Protein AF-A0A1D3JP72-F1 (afdb_monomer_lite)

Organism: Plasmodium berghei (NCBI:txid5821)

Sequence (182 aa):
MDAEICKNFLLVRTNFPDQLDNNGNYKIEDDTHFKEYCSNQNCVNELEKISAGCLYLFNEFFKDFSVFNSVAKSNINIVDYIIIWLSYMLNLKENDYNNSLNHFYTTYINNEKYKNPIDGVEAYSNYKNIIEKKHDLTKMNIKDISKFYDSFILLCEMYTAFNDDNKNCTNCSEKANKFVEK

Secondary structure (DSSP, 8-state):
--HHHHHHHHHHHHHS-SS--TTS----S--TTTGGGSGGGT--SHHHHHHHHHHHHHHHHHSBHHHIIIIITT-TTHHHHHHHHHHHHHHSS--S-TTHHHHHIIIIITSHHHHSPPBT-TT-SSHHHHHHHH--TTT--HHHHHTTHHHHHHHHHHHHHS-TT-SS-TTHHHHHHHHHT-

Foldseek 3Di:
DALVLLVLVVVCCVQFNLAADPVRATDGNHCPQQQVQADVSPQPDRLSSLLSSLLSLCCCQQQAPVSVVVHVVVPPCSLLLSLLSSLSSQVNDDDPDPQSQVVSCVPRCPDPSQQCAHYPDPVAGGNSRVNVVVDDSNPDDSVVSNVCNLLVNLVNVLNNCCDPVCVDSVCNVVSVVVNVVD

Structure (mmCIF, N/CA/C/O backbone):
data_AF-A0A1D3JP72-F1
#
_entry.id   AF-A0A1D3JP72-F1
#
loop_
_atom_site.group_PDB
_atom_site.id
_atom_site.type_symbol
_atom_site.label_atom_id
_atom_site.label_alt_id
_atom_site.label_comp_id
_atom_site.label_asym_id
_atom_site.label_entity_id
_atom_site.label_seq_id
_atom_site.pdbx_PDB_ins_code
_atom_site.Cartn_x
_atom_site.Cartn_y
_atom_site.Cartn_z
_atom_site.occupancy
_atom_site.B_iso_or_equiv
_atom_site.auth_seq_id
_atom_site.auth_comp_id
_atom_site.auth_asym_id
_atom_site.auth_atom_id
_atom_site.pdbx_PDB_model_num
ATOM 1 N N . MET A 1 1 ? -15.894 -0.971 -8.110 1.00 78.31 1 MET A N 1
ATOM 2 C CA . MET A 1 1 ? -14.773 -1.508 -7.312 1.00 78.31 1 MET A CA 1
ATOM 3 C C . MET A 1 1 ? -14.776 -3.015 -7.499 1.00 78.31 1 MET A C 1
ATOM 5 O O . MET A 1 1 ? -15.848 -3.554 -7.730 1.00 78.31 1 MET A O 1
ATOM 9 N N . ASP A 1 2 ? -13.626 -3.675 -7.470 1.00 85.31 2 ASP A N 1
ATOM 10 C CA . ASP A 1 2 ? -13.542 -5.130 -7.637 1.00 85.31 2 ASP A CA 1
ATOM 11 C C . ASP A 1 2 ? -13.316 -5.807 -6.274 1.00 85.31 2 ASP A C 1
ATOM 13 O O . ASP A 1 2 ? -12.532 -5.315 -5.455 1.00 85.31 2 ASP A O 1
ATOM 17 N N . ALA A 1 3 ? -14.017 -6.912 -6.008 1.00 88.00 3 ALA A N 1
ATOM 18 C CA . ALA A 1 3 ? -13.900 -7.634 -4.743 1.00 88.00 3 ALA A CA 1
ATOM 19 C C . ALA A 1 3 ? -12.507 -8.261 -4.556 1.00 88.00 3 ALA A C 1
ATOM 21 O O . ALA A 1 3 ? -12.014 -8.312 -3.431 1.00 88.00 3 ALA A O 1
ATOM 22 N N . GLU A 1 4 ? -11.853 -8.709 -5.629 1.00 88.56 4 GLU A N 1
ATOM 23 C CA . GLU A 1 4 ? -10.499 -9.269 -5.601 1.00 88.56 4 GLU A CA 1
ATOM 24 C C . GLU A 1 4 ? -9.455 -8.204 -5.255 1.00 88.56 4 GLU A C 1
ATOM 26 O O . GLU A 1 4 ? -8.599 -8.426 -4.395 1.00 88.56 4 GLU A O 1
ATOM 31 N N . ILE A 1 5 ? -9.586 -7.001 -5.823 1.00 92.19 5 ILE A N 1
ATOM 32 C CA . ILE A 1 5 ? -8.750 -5.852 -5.444 1.00 92.19 5 ILE A CA 1
ATOM 33 C C . ILE A 1 5 ? -8.904 -5.580 -3.949 1.00 92.19 5 ILE A C 1
ATOM 35 O O . ILE A 1 5 ? -7.920 -5.485 -3.216 1.00 92.19 5 ILE A O 1
ATOM 39 N N . CYS A 1 6 ? -10.143 -5.507 -3.471 1.00 94.12 6 CYS A N 1
ATOM 40 C CA . CYS A 1 6 ? -10.412 -5.180 -2.082 1.00 94.12 6 CYS A CA 1
ATOM 41 C C . CYS A 1 6 ? -9.962 -6.246 -1.084 1.00 94.12 6 CYS A C 1
ATOM 43 O O . CYS A 1 6 ? -9.527 -5.890 0.010 1.00 94.12 6 CYS A O 1
ATOM 45 N N . LYS A 1 7 ? -9.988 -7.533 -1.449 1.00 94.06 7 LYS A N 1
ATOM 46 C CA . LYS A 1 7 ? -9.423 -8.604 -0.614 1.00 94.06 7 LYS A CA 1
ATOM 47 C C . LYS A 1 7 ? -7.942 -8.369 -0.320 1.00 94.06 7 LYS A C 1
ATOM 49 O O . LYS A 1 7 ? -7.542 -8.509 0.829 1.00 94.06 7 LYS A O 1
ATOM 54 N N . ASN A 1 8 ? -7.160 -7.947 -1.312 1.00 95.62 8 ASN A N 1
ATOM 55 C CA . ASN A 1 8 ? -5.734 -7.671 -1.130 1.00 95.62 8 ASN A CA 1
ATOM 56 C C . ASN A 1 8 ? -5.489 -6.489 -0.180 1.00 95.62 8 ASN A C 1
ATOM 58 O O . ASN A 1 8 ? -4.678 -6.594 0.735 1.00 95.62 8 ASN A O 1
ATOM 62 N N . PHE A 1 9 ? -6.237 -5.390 -0.314 1.00 97.31 9 PHE A N 1
ATOM 63 C CA . PHE A 1 9 ? -6.113 -4.260 0.618 1.00 97.31 9 PHE A CA 1
ATOM 64 C C . PHE A 1 9 ? -6.551 -4.609 2.046 1.00 97.31 9 PHE A C 1
ATOM 66 O O . PHE A 1 9 ? -5.914 -4.170 3.002 1.00 97.31 9 PHE A O 1
ATOM 73 N N . LEU A 1 10 ? -7.605 -5.414 2.214 1.00 96.50 10 LEU A N 1
ATOM 74 C CA . LEU A 1 10 ? -8.040 -5.884 3.535 1.00 96.50 10 LEU A CA 1
ATOM 75 C C . LEU A 1 10 ? -7.058 -6.892 4.151 1.00 96.50 10 LEU A C 1
ATOM 77 O O . LEU A 1 10 ? -6.858 -6.875 5.365 1.00 96.50 10 LEU A O 1
ATOM 81 N N . LEU A 1 11 ? -6.413 -7.727 3.331 1.00 96.69 11 LEU A N 1
ATOM 82 C CA . LEU A 1 11 ? -5.317 -8.600 3.756 1.00 96.69 11 LEU A CA 1
ATOM 83 C C . LEU A 1 11 ? -4.135 -7.765 4.245 1.00 96.69 11 LEU A C 1
ATOM 85 O O . LEU A 1 11 ? -3.658 -7.991 5.356 1.00 96.69 11 LEU A O 1
ATOM 89 N N . VAL A 1 12 ? -3.720 -6.750 3.477 1.00 97.62 12 VAL A N 1
ATOM 90 C CA . VAL A 1 12 ? -2.674 -5.819 3.920 1.00 97.62 12 VAL A CA 1
ATOM 91 C C . VAL A 1 12 ? -3.074 -5.147 5.223 1.00 97.62 12 VAL A C 1
ATOM 93 O O . VAL A 1 12 ? -2.276 -5.147 6.145 1.00 97.62 12 VAL A O 1
ATOM 96 N N . ARG A 1 13 ? -4.310 -4.653 5.351 1.00 97.56 13 ARG A N 1
ATOM 97 C CA . ARG A 1 13 ? -4.801 -4.034 6.591 1.00 97.56 13 ARG A CA 1
ATOM 98 C C . ARG A 1 13 ? -4.823 -5.003 7.781 1.00 97.56 13 ARG A C 1
ATOM 100 O O . ARG A 1 13 ? -4.655 -4.575 8.913 1.00 97.56 13 ARG A O 1
ATOM 107 N N . THR A 1 14 ? -5.039 -6.294 7.556 1.00 96.94 14 THR A N 1
ATOM 108 C CA . THR A 1 14 ? -5.041 -7.299 8.631 1.00 96.94 14 THR A CA 1
ATOM 109 C C . THR A 1 14 ? -3.619 -7.630 9.082 1.00 96.94 14 THR A C 1
ATOM 111 O O . THR A 1 14 ? -3.344 -7.683 10.277 1.00 96.94 14 THR A O 1
ATOM 114 N N . ASN A 1 15 ? -2.707 -7.812 8.128 1.00 96.44 15 ASN A N 1
ATOM 115 C CA . ASN A 1 15 ? -1.344 -8.270 8.394 1.00 96.44 15 ASN A CA 1
ATOM 116 C C . ASN A 1 15 ? -0.384 -7.115 8.715 1.00 96.44 15 ASN A C 1
ATOM 118 O O . ASN A 1 15 ? 0.591 -7.289 9.441 1.00 96.44 15 ASN A O 1
ATOM 122 N N . PHE A 1 16 ? -0.671 -5.925 8.198 1.00 96.56 16 PHE A N 1
ATOM 123 C CA . PHE A 1 16 ? -0.000 -4.669 8.495 1.00 96.56 16 PHE A CA 1
ATOM 124 C C . PHE A 1 16 ? -1.055 -3.582 8.793 1.00 96.56 16 PHE A C 1
ATOM 126 O O . PHE A 1 16 ? -1.450 -2.828 7.897 1.00 96.56 16 PHE A O 1
ATOM 133 N N . PRO A 1 17 ? -1.538 -3.526 10.050 1.00 96.81 17 PRO A N 1
ATOM 134 C CA . PRO A 1 17 ? -2.605 -2.627 10.463 1.00 96.81 17 PRO A CA 1
ATOM 135 C C . PRO A 1 17 ? -2.364 -1.159 10.151 1.00 96.81 17 PRO A C 1
ATOM 137 O O . PRO A 1 17 ? -1.266 -0.621 10.281 1.00 96.81 17 PRO A O 1
ATOM 140 N N . ASP A 1 18 ? -3.461 -0.498 9.811 1.00 96.12 18 ASP A N 1
ATOM 141 C CA . ASP A 1 18 ? -3.563 0.917 9.479 1.00 96.12 18 ASP A CA 1
ATOM 142 C C . ASP A 1 18 ? -3.610 1.812 10.732 1.00 96.12 18 ASP A C 1
ATOM 144 O O . ASP A 1 18 ? -4.300 2.825 10.786 1.00 96.12 18 ASP A O 1
ATOM 148 N N . GLN A 1 19 ? -2.885 1.409 11.772 1.00 95.94 19 GLN A N 1
ATOM 149 C CA . GLN A 1 19 ? -2.849 2.043 13.083 1.00 95.94 19 GLN A CA 1
ATOM 150 C C . GLN A 1 19 ? -1.508 1.750 13.761 1.00 95.94 19 GLN A C 1
ATOM 152 O O . GLN A 1 19 ? -0.907 0.693 13.565 1.00 95.94 19 GLN A O 1
ATOM 157 N N . LEU A 1 20 ? -1.027 2.715 14.545 1.00 95.75 20 LEU A N 1
ATOM 158 C CA . LEU A 1 20 ? 0.224 2.595 15.290 1.00 95.75 20 LEU A CA 1
ATOM 159 C C . LEU A 1 20 ? 0.004 1.830 16.600 1.00 95.75 20 LEU A C 1
ATOM 161 O O . LEU A 1 20 ? -1.076 1.882 17.188 1.00 95.75 20 LEU A O 1
ATOM 165 N N . ASP A 1 21 ? 1.047 1.154 17.081 1.00 94.19 21 ASP A N 1
ATOM 166 C CA . ASP A 1 21 ? 1.045 0.541 18.407 1.00 94.19 21 ASP A CA 1
ATOM 167 C C . ASP A 1 21 ? 1.044 1.596 19.534 1.00 94.19 21 ASP A C 1
ATOM 169 O O . ASP A 1 21 ? 1.161 2.803 19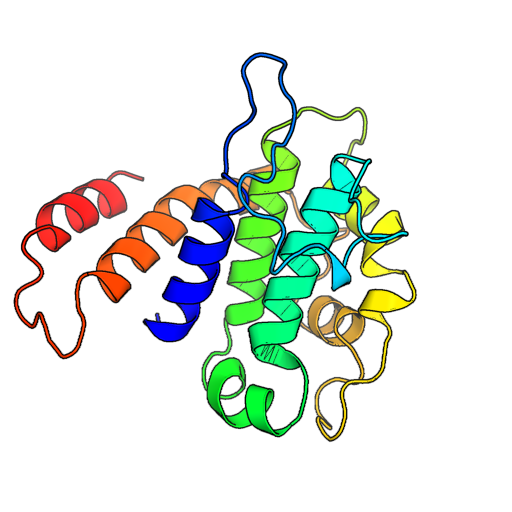.307 1.00 94.19 21 ASP A O 1
ATOM 173 N N . ASN A 1 22 ? 0.961 1.141 20.788 1.00 94.38 22 ASN A N 1
ATOM 174 C CA . ASN A 1 22 ? 0.960 2.025 21.963 1.00 94.38 22 ASN A CA 1
ATOM 175 C C . ASN A 1 22 ? 2.231 2.886 22.099 1.00 94.38 22 ASN A C 1
ATOM 177 O O . ASN A 1 22 ? 2.229 3.862 22.846 1.00 94.38 22 ASN A O 1
ATOM 181 N N . ASN A 1 23 ? 3.312 2.525 21.405 1.00 93.12 23 ASN A N 1
ATOM 182 C CA . ASN A 1 23 ? 4.571 3.263 21.377 1.00 93.12 23 ASN A CA 1
ATOM 183 C C . ASN A 1 23 ? 4.678 4.176 20.139 1.00 93.12 23 ASN A C 1
ATOM 185 O O . ASN A 1 23 ? 5.726 4.784 19.917 1.00 93.12 23 ASN A O 1
ATOM 189 N N . GLY A 1 24 ? 3.624 4.266 19.324 1.00 92.75 24 GLY A N 1
ATOM 190 C CA . GLY A 1 24 ? 3.589 5.065 18.105 1.00 92.75 24 GLY A CA 1
ATOM 191 C C . GLY A 1 24 ? 4.371 4.455 16.939 1.00 92.75 24 GLY A C 1
ATOM 192 O O . GLY A 1 24 ? 4.865 5.207 16.097 1.00 92.75 24 GLY A O 1
ATOM 193 N N . ASN A 1 25 ? 4.536 3.130 16.883 1.00 93.62 25 ASN A N 1
ATOM 194 C CA . ASN A 1 25 ? 5.273 2.434 15.822 1.00 93.62 25 ASN A CA 1
ATOM 195 C C . ASN A 1 25 ? 4.369 1.553 14.955 1.00 93.62 25 ASN A C 1
ATOM 197 O O . ASN A 1 25 ? 3.362 1.012 15.409 1.00 93.62 25 ASN A O 1
ATOM 201 N N . TYR A 1 26 ? 4.772 1.369 13.702 1.00 94.81 26 TYR A N 1
ATOM 202 C CA . TYR A 1 26 ? 4.195 0.400 12.785 1.00 94.81 26 TYR A CA 1
ATOM 203 C C . TYR A 1 26 ? 4.530 -1.016 13.237 1.00 94.81 26 TYR A C 1
ATOM 205 O O . TYR A 1 26 ? 5.700 -1.375 13.424 1.00 94.81 26 TYR A O 1
ATOM 213 N N . LYS A 1 27 ? 3.506 -1.859 13.322 1.00 93.44 27 LYS A N 1
ATOM 214 C CA . LYS A 1 27 ? 3.651 -3.274 13.641 1.00 93.44 27 LYS A CA 1
ATOM 215 C C . LYS A 1 27 ? 3.101 -4.112 12.496 1.00 93.44 27 LYS A C 1
ATOM 217 O O . LYS A 1 27 ? 1.969 -3.918 12.077 1.00 93.44 27 LYS A O 1
ATOM 222 N N . ILE A 1 28 ? 3.921 -5.025 11.986 1.00 93.38 28 ILE A N 1
ATOM 223 C CA . ILE A 1 28 ? 3.461 -6.085 11.091 1.00 93.38 28 ILE A CA 1
ATOM 224 C C . ILE A 1 28 ? 3.043 -7.246 11.997 1.00 93.38 28 ILE A C 1
ATOM 226 O O . ILE A 1 28 ? 3.858 -7.733 12.780 1.00 93.38 28 ILE A O 1
ATOM 230 N N . GLU A 1 29 ? 1.772 -7.629 11.939 1.00 94.25 29 GLU A N 1
ATOM 231 C CA . GLU A 1 29 ? 1.206 -8.743 12.709 1.00 94.25 29 GLU A CA 1
ATOM 232 C C . GLU A 1 29 ? 1.543 -10.093 12.065 1.00 94.25 29 GLU A C 1
ATOM 234 O O . GLU A 1 29 ? 1.857 -11.050 12.769 1.00 94.25 29 GLU A O 1
ATOM 239 N N . ASP A 1 30 ? 1.540 -10.144 10.730 1.00 93.44 30 ASP A N 1
ATOM 240 C CA . ASP A 1 30 ? 1.990 -11.292 9.941 1.00 93.44 30 ASP A CA 1
ATOM 241 C C . ASP A 1 30 ? 2.838 -10.804 8.765 1.00 93.44 30 ASP A C 1
ATOM 243 O O . ASP A 1 30 ? 2.397 -10.036 7.911 1.00 93.44 30 ASP A O 1
ATOM 247 N N . ASP A 1 31 ? 4.091 -11.237 8.732 1.00 90.25 31 ASP A N 1
ATOM 248 C CA . ASP A 1 31 ? 5.080 -10.819 7.749 1.00 90.25 31 ASP A CA 1
ATOM 249 C C . ASP A 1 31 ? 5.263 -11.832 6.608 1.00 90.25 31 ASP A C 1
ATOM 251 O O . ASP A 1 31 ? 6.085 -11.596 5.722 1.00 90.25 31 ASP A O 1
ATOM 255 N N . THR A 1 32 ? 4.486 -12.921 6.577 1.00 90.88 32 THR A N 1
ATOM 256 C CA . THR A 1 32 ? 4.592 -14.003 5.581 1.00 90.88 32 THR A CA 1
ATOM 257 C C . THR A 1 32 ? 4.602 -13.472 4.147 1.00 90.88 32 THR A C 1
ATOM 259 O O . THR A 1 32 ? 5.421 -13.898 3.336 1.00 90.88 32 THR A O 1
ATOM 262 N N . HIS A 1 33 ? 3.748 -12.488 3.854 1.00 89.50 33 HIS A N 1
ATOM 263 C CA . HIS A 1 33 ? 3.642 -11.855 2.536 1.00 89.50 33 HIS A CA 1
ATOM 264 C C . HIS A 1 33 ? 4.554 -10.634 2.345 1.00 89.50 33 HIS A C 1
ATOM 266 O O . HIS A 1 33 ? 4.680 -10.137 1.232 1.00 89.50 33 HIS A O 1
ATOM 272 N N . PHE A 1 34 ? 5.190 -10.125 3.403 1.00 91.62 34 PHE A N 1
ATOM 273 C CA . PHE A 1 34 ? 5.973 -8.885 3.347 1.00 91.62 34 PHE A CA 1
ATOM 274 C C . PHE A 1 34 ? 7.483 -9.111 3.415 1.00 91.62 34 PHE A C 1
ATOM 276 O O . PHE A 1 34 ? 8.240 -8.307 2.869 1.00 91.62 34 PHE A O 1
ATOM 283 N N . LYS A 1 35 ? 7.93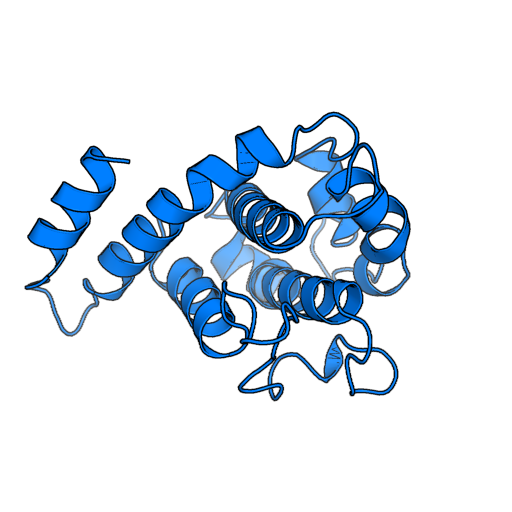0 -10.207 4.044 1.00 89.69 35 LYS A N 1
ATOM 284 C CA . LYS A 1 35 ? 9.347 -10.536 4.273 1.00 89.69 35 LYS A CA 1
ATOM 285 C C . LYS A 1 35 ? 10.201 -10.446 3.010 1.00 89.69 35 LYS A C 1
ATOM 287 O O . LYS A 1 35 ? 11.310 -9.922 3.067 1.00 89.69 35 LYS A O 1
ATOM 292 N N . GLU A 1 36 ? 9.701 -10.910 1.866 1.00 90.00 36 GLU A N 1
ATOM 293 C CA . GLU A 1 36 ? 10.447 -10.875 0.597 1.00 90.00 36 GLU A CA 1
ATOM 294 C C . GLU A 1 36 ? 10.720 -9.443 0.092 1.00 90.00 36 GLU A C 1
ATOM 296 O O . GLU A 1 36 ? 11.740 -9.165 -0.547 1.00 90.00 36 GLU A O 1
ATOM 301 N N . TYR A 1 37 ? 9.857 -8.492 0.451 1.00 91.00 37 TYR A N 1
ATOM 302 C CA . TYR A 1 37 ? 9.986 -7.089 0.068 1.00 91.00 37 TYR A CA 1
ATOM 303 C C . TYR A 1 37 ? 10.835 -6.274 1.047 1.00 91.00 37 TYR A C 1
ATOM 305 O O . TYR A 1 37 ? 11.255 -5.163 0.713 1.00 91.00 37 TYR A O 1
ATOM 313 N N . CYS A 1 38 ? 11.211 -6.844 2.189 1.00 87.88 38 CYS A N 1
ATOM 314 C CA . CYS A 1 38 ? 12.135 -6.247 3.147 1.00 87.88 38 CYS A CA 1
ATOM 315 C C . CYS A 1 38 ? 13.606 -6.426 2.738 1.00 87.88 38 CYS A C 1
ATOM 317 O O . CYS A 1 38 ? 13.968 -7.378 2.041 1.00 87.88 38 CYS A O 1
ATOM 319 N N . SER A 1 39 ? 14.500 -5.543 3.179 1.00 81.00 39 SER A N 1
ATOM 320 C CA . SER A 1 39 ? 15.941 -5.828 3.187 1.00 81.00 39 SER A CA 1
ATOM 321 C C . SER A 1 39 ? 16.230 -6.862 4.270 1.00 81.00 39 SER A C 1
ATOM 323 O O . SER A 1 39 ? 15.612 -6.827 5.332 1.00 81.00 39 SER A O 1
ATOM 325 N N . ASN A 1 40 ? 17.131 -7.812 4.000 1.00 77.56 40 ASN A N 1
ATOM 326 C CA . ASN A 1 40 ? 17.494 -8.893 4.931 1.00 77.56 40 ASN A CA 1
ATOM 327 C C . ASN A 1 40 ? 16.294 -9.661 5.535 1.00 77.56 40 ASN A C 1
ATOM 329 O O . ASN A 1 40 ? 16.433 -10.292 6.579 1.00 77.56 40 ASN A O 1
ATOM 333 N N . GLN A 1 41 ? 15.128 -9.611 4.879 1.00 76.50 41 GLN A N 1
ATOM 334 C CA . GLN A 1 41 ? 13.886 -10.282 5.272 1.00 76.50 41 GLN A CA 1
ATOM 335 C C . GLN A 1 41 ? 13.314 -9.899 6.653 1.00 76.50 41 GLN A C 1
ATOM 337 O O . GLN A 1 41 ? 12.588 -10.697 7.240 1.00 76.50 41 GLN A O 1
ATOM 342 N N . ASN A 1 42 ? 13.617 -8.710 7.196 1.00 75.19 42 ASN A N 1
ATOM 343 C CA . ASN A 1 42 ? 13.190 -8.355 8.562 1.00 75.19 42 ASN A CA 1
ATOM 344 C C . ASN A 1 42 ? 12.615 -6.937 8.778 1.00 75.19 42 ASN A C 1
ATOM 346 O O . ASN A 1 42 ? 12.336 -6.600 9.924 1.00 75.19 42 ASN A O 1
ATOM 350 N N . CYS A 1 43 ? 12.413 -6.135 7.721 1.00 82.31 43 CYS A N 1
ATOM 351 C CA . CYS A 1 43 ? 11.735 -4.818 7.717 1.00 82.31 43 CYS A CA 1
ATOM 352 C C . CYS A 1 43 ? 11.927 -4.009 9.013 1.00 82.31 43 CYS A C 1
ATOM 354 O O . CYS A 1 43 ? 10.968 -3.693 9.724 1.00 82.31 43 CYS A O 1
ATOM 356 N N . VAL A 1 44 ? 13.179 -3.707 9.357 1.00 82.50 44 VAL A N 1
ATOM 357 C CA . VAL A 1 44 ? 13.497 -3.104 10.662 1.00 82.50 44 VAL A CA 1
ATOM 358 C C . VAL A 1 44 ? 13.014 -1.656 10.723 1.00 82.50 44 VAL A C 1
ATOM 360 O O . VAL A 1 44 ? 12.537 -1.205 11.763 1.00 82.50 44 VAL A O 1
ATOM 363 N N . ASN A 1 45 ? 13.120 -0.926 9.611 1.00 87.81 45 ASN A N 1
ATOM 364 C CA . ASN A 1 45 ? 12.741 0.481 9.546 1.00 87.81 45 ASN A CA 1
ATOM 365 C C . ASN A 1 45 ? 11.235 0.659 9.273 1.00 87.81 45 ASN A C 1
ATOM 367 O O . ASN A 1 45 ? 10.647 -0.019 8.437 1.00 87.81 45 ASN A O 1
ATOM 371 N N . GLU A 1 46 ? 10.629 1.653 9.912 1.00 90.38 46 GLU A N 1
ATOM 372 C CA . GLU A 1 46 ? 9.229 2.056 9.759 1.00 90.38 46 GLU A CA 1
ATOM 373 C C . GLU A 1 46 ? 8.837 2.308 8.292 1.00 90.38 46 GLU A C 1
ATOM 375 O O . GLU A 1 46 ? 7.865 1.742 7.795 1.00 90.38 46 GLU A O 1
ATOM 380 N N . LEU A 1 47 ? 9.631 3.097 7.557 1.00 91.44 47 LEU A N 1
ATOM 381 C CA . LEU A 1 47 ? 9.365 3.364 6.135 1.00 91.44 47 LEU A CA 1
ATOM 382 C C . LEU A 1 47 ? 9.607 2.136 5.248 1.00 91.44 47 LEU A C 1
ATOM 384 O O . LEU A 1 47 ? 9.014 2.014 4.178 1.00 91.44 47 LEU A O 1
ATOM 388 N N . GLU A 1 48 ? 10.455 1.210 5.691 1.00 92.06 48 GLU A N 1
ATOM 389 C CA . GLU A 1 48 ? 10.684 -0.041 4.979 1.00 92.06 48 GLU A CA 1
ATOM 390 C C . GLU A 1 48 ? 9.478 -0.978 5.097 1.00 92.06 48 GLU A C 1
ATOM 392 O O . GLU A 1 48 ? 9.093 -1.567 4.090 1.00 92.06 48 GLU A O 1
ATOM 397 N N . LYS A 1 49 ? 8.817 -1.041 6.262 1.00 93.94 49 LYS A N 1
ATOM 398 C CA . LYS A 1 49 ? 7.537 -1.757 6.434 1.00 93.94 49 LYS A CA 1
ATOM 399 C C . LYS A 1 49 ? 6.473 -1.225 5.469 1.00 93.94 49 LYS A C 1
ATOM 401 O O . LYS A 1 49 ? 5.831 -2.001 4.763 1.00 93.94 49 LYS A O 1
ATOM 406 N N . ILE A 1 50 ? 6.352 0.102 5.363 1.00 95.62 50 ILE A N 1
ATOM 407 C CA . ILE A 1 50 ? 5.449 0.755 4.399 1.00 95.62 50 ILE A CA 1
ATOM 408 C C . ILE A 1 50 ? 5.828 0.396 2.960 1.00 95.62 50 ILE A C 1
ATOM 410 O O . ILE A 1 50 ? 4.962 0.040 2.161 1.00 95.62 50 ILE A O 1
ATOM 414 N N . SER A 1 51 ? 7.119 0.428 2.625 1.00 95.12 51 SER A N 1
ATOM 415 C CA . SER A 1 51 ? 7.582 0.018 1.300 1.00 95.12 51 SER A CA 1
ATOM 416 C C . SER A 1 51 ? 7.316 -1.451 0.998 1.00 95.12 51 SER A C 1
ATOM 418 O O . SER A 1 51 ? 7.021 -1.766 -0.151 1.00 95.12 51 SER A O 1
ATOM 420 N N . ALA A 1 52 ? 7.400 -2.342 1.983 1.00 95.19 52 ALA A N 1
ATOM 421 C CA . ALA A 1 52 ? 7.101 -3.753 1.795 1.00 95.19 52 ALA A CA 1
ATOM 422 C C . ALA A 1 52 ? 5.615 -3.984 1.497 1.00 95.19 52 ALA A C 1
ATOM 424 O O . ALA A 1 52 ? 5.296 -4.674 0.532 1.00 95.19 52 ALA A O 1
ATOM 425 N N . GLY A 1 53 ? 4.711 -3.338 2.243 1.00 96.44 53 GLY A N 1
ATOM 426 C CA . GLY A 1 53 ? 3.275 -3.380 1.945 1.00 96.44 53 GLY A CA 1
ATOM 427 C C . GLY A 1 53 ? 2.932 -2.782 0.574 1.00 96.44 53 GLY A C 1
ATOM 428 O O . GLY A 1 53 ? 2.137 -3.348 -0.173 1.00 96.44 53 GLY A O 1
ATOM 429 N N . CYS A 1 54 ? 3.590 -1.681 0.196 1.00 97.06 54 CYS A N 1
ATOM 430 C CA . CYS A 1 54 ? 3.412 -1.055 -1.116 1.00 97.06 54 CYS A CA 1
ATOM 431 C C . CYS A 1 54 ? 3.876 -1.976 -2.259 1.00 97.06 54 CYS A C 1
ATOM 433 O O . CYS A 1 54 ? 3.155 -2.166 -3.238 1.00 97.06 54 CYS A O 1
ATOM 435 N N . LEU A 1 55 ? 5.063 -2.582 -2.127 1.00 96.44 55 LEU A N 1
ATOM 436 C CA . LEU A 1 55 ? 5.603 -3.528 -3.107 1.00 96.44 55 LEU A CA 1
ATOM 437 C C . LEU A 1 55 ? 4.734 -4.776 -3.242 1.00 96.44 55 LEU A C 1
ATOM 439 O O . LEU A 1 55 ? 4.516 -5.213 -4.367 1.00 96.44 55 LEU A O 1
ATOM 443 N N . TYR A 1 56 ? 4.212 -5.302 -2.132 1.00 96.94 56 TYR A N 1
ATOM 444 C CA . TYR A 1 56 ? 3.259 -6.408 -2.155 1.00 96.94 56 TYR A CA 1
ATOM 445 C C . TYR A 1 56 ? 2.039 -6.064 -3.020 1.00 96.94 56 TYR A C 1
ATOM 447 O O . TYR A 1 56 ? 1.731 -6.798 -3.952 1.00 96.94 56 TYR A O 1
ATOM 455 N N . LEU A 1 57 ? 1.405 -4.905 -2.802 1.00 97.38 57 LEU A N 1
ATOM 456 C CA . LEU A 1 57 ? 0.259 -4.480 -3.615 1.00 97.38 57 LEU A CA 1
ATOM 457 C C . LEU A 1 57 ? 0.622 -4.344 -5.102 1.00 97.38 57 LEU A C 1
ATOM 459 O O . LEU A 1 57 ? -0.126 -4.794 -5.966 1.00 97.38 57 LEU A O 1
ATOM 463 N N . PHE A 1 58 ? 1.775 -3.750 -5.427 1.00 96.19 58 PHE A N 1
ATOM 464 C CA . PHE A 1 58 ? 2.215 -3.671 -6.822 1.00 96.19 58 PHE A CA 1
ATOM 465 C C . PHE A 1 58 ? 2.485 -5.048 -7.430 1.00 96.19 58 PHE A C 1
ATOM 467 O O . PHE A 1 58 ? 2.136 -5.269 -8.586 1.00 96.19 58 PHE A O 1
ATOM 474 N N . ASN A 1 59 ? 3.050 -5.979 -6.667 1.00 95.12 59 ASN A N 1
ATOM 475 C CA . ASN A 1 59 ? 3.257 -7.347 -7.113 1.00 95.12 59 ASN A CA 1
ATOM 476 C C . ASN A 1 59 ? 1.926 -8.052 -7.402 1.00 95.12 59 ASN A C 1
ATOM 478 O O . ASN A 1 59 ? 1.720 -8.517 -8.519 1.00 95.12 59 ASN A O 1
ATOM 482 N N . GLU A 1 60 ? 0.982 -8.040 -6.463 1.00 95.12 60 GLU A N 1
ATOM 483 C CA . GLU A 1 60 ? -0.313 -8.715 -6.637 1.00 95.12 60 GLU A CA 1
ATOM 484 C C . GLU A 1 60 ? -1.108 -8.221 -7.852 1.00 95.12 60 GLU A C 1
ATOM 486 O O . GLU A 1 60 ? -1.901 -8.970 -8.415 1.00 95.12 60 GLU A O 1
ATOM 491 N N . PHE A 1 61 ? -0.891 -6.980 -8.292 1.00 94.69 61 PHE A N 1
ATOM 492 C CA . PHE A 1 61 ? -1.641 -6.401 -9.408 1.00 94.69 61 PHE A CA 1
ATOM 493 C C . PHE A 1 61 ? -0.844 -6.251 -10.711 1.00 94.69 61 PHE A C 1
ATOM 495 O O . PHE A 1 61 ? -1.447 -6.142 -11.781 1.00 94.69 61 PHE A O 1
ATOM 502 N N . PHE A 1 62 ? 0.490 -6.232 -10.657 1.00 94.19 62 PHE A N 1
ATOM 503 C CA . PHE A 1 62 ? 1.338 -5.875 -11.803 1.00 94.19 62 PHE A CA 1
ATOM 504 C C . PHE A 1 62 ? 2.586 -6.751 -11.979 1.00 94.19 62 PHE A C 1
ATOM 506 O O . PHE A 1 62 ? 3.420 -6.405 -12.812 1.00 94.19 62 PHE A O 1
ATOM 513 N N . LYS A 1 63 ? 2.736 -7.857 -11.236 1.00 93.19 63 LYS A N 1
ATOM 514 C CA . LYS A 1 63 ? 3.937 -8.715 -11.264 1.00 93.19 63 LYS A CA 1
ATOM 515 C C . LYS A 1 63 ? 4.414 -9.104 -12.660 1.00 93.19 63 LYS A C 1
ATOM 517 O O . LYS A 1 63 ? 5.611 -9.074 -12.929 1.00 93.19 63 LYS A O 1
ATOM 522 N N . ASP A 1 64 ? 3.488 -9.496 -13.525 1.00 93.38 64 ASP A N 1
ATOM 523 C CA . ASP A 1 64 ? 3.778 -9.954 -14.880 1.00 93.38 64 ASP A CA 1
ATOM 524 C C . ASP A 1 64 ? 2.584 -9.717 -15.816 1.00 93.38 64 ASP A C 1
ATOM 526 O O . ASP A 1 64 ? 1.515 -9.249 -15.410 1.00 93.38 64 ASP A O 1
ATOM 530 N N . PHE A 1 65 ? 2.762 -10.049 -17.095 1.00 92.12 65 PHE A N 1
ATOM 531 C CA . PHE A 1 65 ? 1.721 -9.943 -18.117 1.00 92.12 65 PHE A CA 1
ATOM 532 C C . PHE A 1 65 ? 0.424 -10.690 -17.782 1.00 92.12 65 PHE A C 1
ATOM 534 O O . PHE A 1 65 ? -0.657 -10.214 -18.141 1.00 92.12 65 PHE A O 1
ATOM 541 N N . SER A 1 66 ? 0.505 -11.853 -17.130 1.00 93.44 66 SER A N 1
ATOM 542 C CA . SER A 1 66 ? -0.680 -12.639 -16.787 1.00 93.44 66 SER A CA 1
ATOM 543 C C . SER A 1 66 ? -1.504 -11.900 -15.739 1.00 93.44 66 SER A C 1
ATOM 545 O O . SER A 1 66 ? -2.674 -11.607 -15.985 1.00 93.44 66 SER A O 1
ATOM 547 N N . VAL A 1 67 ? -0.866 -11.527 -14.626 1.00 92.56 67 VAL A N 1
ATOM 548 C CA . VAL A 1 67 ? -1.493 -10.775 -13.527 1.00 92.56 67 VAL A CA 1
ATOM 549 C C . VAL A 1 67 ? -2.032 -9.431 -14.023 1.00 92.56 67 VAL A C 1
ATOM 551 O O . VAL A 1 67 ? -3.174 -9.057 -13.743 1.00 92.56 67 VAL A O 1
ATOM 554 N N . PHE A 1 68 ? -1.248 -8.720 -14.837 1.00 91.00 68 PHE A N 1
ATOM 555 C CA . PHE A 1 68 ? -1.660 -7.444 -15.407 1.00 91.00 68 PHE A CA 1
ATOM 556 C C . PHE A 1 68 ? -2.931 -7.570 -16.257 1.00 91.00 68 PHE A C 1
ATOM 558 O O . PHE A 1 68 ? -3.836 -6.746 -16.126 1.00 91.00 68 PHE A O 1
ATOM 565 N N . ASN A 1 69 ? -3.029 -8.575 -17.136 1.00 90.12 69 ASN A N 1
ATOM 566 C CA . ASN A 1 69 ? -4.212 -8.729 -17.987 1.00 90.12 69 ASN A CA 1
ATOM 567 C C . ASN A 1 69 ? -5.447 -9.203 -17.224 1.00 90.12 69 ASN A C 1
ATOM 569 O O . ASN A 1 69 ? -6.547 -8.813 -17.615 1.00 90.12 69 ASN A O 1
ATOM 573 N N . SER A 1 70 ? -5.286 -10.040 -16.196 1.00 88.56 70 SER A N 1
ATOM 574 C CA . SER A 1 70 ? -6.422 -10.557 -15.431 1.00 88.56 70 SER A CA 1
ATOM 575 C C . SER A 1 70 ? -6.974 -9.528 -14.450 1.00 88.56 70 SER A C 1
ATOM 577 O O . SER A 1 70 ? -8.190 -9.426 -14.320 1.00 88.56 70 SER A O 1
ATOM 579 N N . VAL A 1 71 ? -6.105 -8.742 -13.803 1.00 86.25 71 VAL A N 1
ATOM 580 C CA . VAL A 1 71 ? -6.508 -7.824 -12.729 1.00 86.25 71 VAL A CA 1
ATOM 581 C C . VAL A 1 71 ? -6.413 -6.363 -13.159 1.00 86.25 71 VAL A C 1
ATOM 583 O O . VAL A 1 71 ? -7.418 -5.654 -13.201 1.00 86.25 71 VAL A O 1
ATOM 586 N N . ALA A 1 72 ? -5.217 -5.874 -13.489 1.00 84.75 72 ALA A N 1
ATOM 587 C CA . ALA A 1 72 ? -4.988 -4.434 -13.608 1.00 84.75 72 ALA A CA 1
ATOM 588 C C . ALA A 1 72 ? -5.524 -3.791 -14.891 1.00 84.75 72 ALA A C 1
ATOM 590 O O . ALA A 1 72 ? -5.944 -2.634 -14.877 1.00 84.75 72 ALA A O 1
ATOM 591 N N . LYS A 1 73 ? -5.542 -4.518 -16.008 1.00 83.75 73 LYS A N 1
ATOM 592 C CA . LYS A 1 73 ? -5.944 -3.979 -17.313 1.00 83.75 73 LYS A CA 1
ATOM 593 C C . LYS A 1 73 ? -7.405 -3.528 -17.351 1.00 83.75 73 LYS A C 1
ATOM 595 O O . LYS A 1 73 ? -7.713 -2.534 -18.005 1.00 83.75 73 LYS A O 1
ATOM 600 N N . SER A 1 74 ? -8.291 -4.243 -16.661 1.00 80.94 74 SER A N 1
ATOM 601 C CA . SER A 1 74 ? -9.711 -3.894 -16.517 1.00 80.94 74 SER A CA 1
ATOM 602 C C . SER A 1 74 ? -9.967 -2.888 -15.388 1.00 80.94 74 SER A C 1
ATOM 604 O O . SER A 1 74 ? -11.028 -2.268 -15.354 1.00 80.94 74 SER A O 1
ATOM 606 N N . ASN A 1 75 ? -8.992 -2.675 -14.498 1.00 80.00 75 ASN A N 1
ATOM 607 C CA . ASN A 1 75 ? -9.128 -1.869 -13.290 1.00 80.00 75 ASN A CA 1
ATOM 608 C C . ASN A 1 75 ? -8.184 -0.659 -13.308 1.00 80.00 75 ASN A C 1
ATOM 610 O O . ASN A 1 75 ? -7.133 -0.619 -12.667 1.00 80.00 75 ASN A O 1
ATOM 614 N N . ILE A 1 76 ? -8.604 0.380 -14.028 1.00 77.25 76 ILE A N 1
ATOM 615 C CA . ILE A 1 76 ? -7.779 1.561 -14.329 1.00 77.25 76 ILE A CA 1
ATOM 616 C C . ILE A 1 76 ? -7.324 2.384 -13.106 1.00 77.25 76 ILE A C 1
ATOM 618 O O . ILE A 1 76 ? -6.369 3.155 -13.247 1.00 77.25 76 ILE A O 1
ATOM 622 N N . ASN A 1 77 ? -7.968 2.192 -11.947 1.00 89.06 77 ASN A N 1
ATOM 623 C CA . ASN A 1 77 ? -7.773 2.975 -10.720 1.00 89.06 77 ASN A CA 1
ATOM 624 C C . ASN A 1 77 ? -6.939 2.257 -9.640 1.00 89.06 77 ASN A C 1
ATOM 626 O O . ASN A 1 77 ? -6.800 2.782 -8.539 1.00 89.06 77 ASN A O 1
ATOM 630 N N . ILE A 1 78 ? -6.388 1.059 -9.899 1.00 94.19 78 ILE A N 1
ATOM 631 C CA . ILE A 1 78 ? -5.604 0.328 -8.878 1.00 94.19 78 ILE A CA 1
ATOM 632 C C . ILE A 1 78 ? -4.466 1.188 -8.331 1.00 94.19 78 ILE A C 1
ATOM 634 O O . ILE A 1 78 ? -4.245 1.226 -7.124 1.00 94.19 78 ILE A O 1
ATOM 638 N N . VAL A 1 79 ? -3.761 1.898 -9.214 1.00 95.25 79 VAL A N 1
ATOM 639 C CA . VAL A 1 79 ? -2.649 2.765 -8.813 1.00 95.25 79 VAL A CA 1
ATOM 640 C C . VAL A 1 79 ? -3.142 3.858 -7.866 1.00 95.25 79 VAL A C 1
ATOM 642 O O . VAL A 1 79 ? -2.512 4.069 -6.835 1.00 95.25 79 VAL A O 1
ATOM 645 N N . ASP A 1 80 ? -4.303 4.463 -8.137 1.00 95.31 80 ASP A N 1
ATOM 646 C CA . ASP A 1 80 ? -4.906 5.465 -7.251 1.00 95.31 80 ASP A CA 1
ATOM 647 C C . ASP A 1 80 ? -5.159 4.879 -5.853 1.00 95.31 80 ASP A C 1
ATOM 649 O O . ASP A 1 80 ? -4.823 5.499 -4.847 1.00 95.31 80 ASP A O 1
ATOM 653 N N . TYR A 1 81 ? -5.693 3.655 -5.771 1.00 96.12 81 TYR A N 1
ATOM 654 C CA . TYR A 1 81 ? -5.960 2.980 -4.497 1.00 96.12 81 TYR A CA 1
ATOM 655 C C . TYR A 1 81 ? -4.680 2.655 -3.720 1.00 96.12 81 TYR A C 1
ATOM 657 O O . TYR A 1 81 ? -4.634 2.861 -2.505 1.00 96.12 81 TYR A O 1
ATOM 665 N N . ILE A 1 82 ? -3.616 2.220 -4.406 1.00 97.31 82 ILE A N 1
ATOM 666 C CA . ILE A 1 82 ? -2.305 2.005 -3.774 1.00 97.31 82 ILE A CA 1
ATOM 667 C C . ILE A 1 82 ? -1.752 3.330 -3.239 1.00 97.31 82 ILE A C 1
ATOM 669 O O . ILE A 1 82 ? -1.241 3.368 -2.122 1.00 97.31 82 ILE A O 1
ATOM 673 N N . ILE A 1 83 ? -1.880 4.429 -3.990 1.00 96.56 83 ILE A N 1
ATOM 674 C CA . ILE A 1 83 ? -1.416 5.749 -3.547 1.00 96.56 83 ILE A CA 1
ATOM 675 C C . ILE A 1 83 ? -2.266 6.294 -2.393 1.00 96.56 83 ILE A C 1
ATOM 677 O O . ILE A 1 83 ? -1.704 6.923 -1.494 1.00 96.56 83 ILE A O 1
ATOM 681 N N . ILE A 1 84 ? -3.575 6.021 -2.352 1.00 96.88 84 ILE A N 1
ATOM 682 C CA . ILE A 1 84 ? -4.441 6.345 -1.206 1.00 96.88 84 ILE A CA 1
ATOM 683 C C . ILE A 1 84 ? -3.975 5.602 0.047 1.00 96.88 84 ILE A C 1
ATOM 685 O O . ILE A 1 84 ? -3.760 6.237 1.080 1.00 96.88 84 ILE A O 1
ATOM 689 N N . TRP A 1 85 ? -3.753 4.287 -0.052 1.00 98.12 85 TRP A N 1
ATOM 690 C CA . TRP A 1 85 ? -3.209 3.485 1.046 1.00 98.12 85 TRP A CA 1
ATOM 691 C C . TRP A 1 85 ? -1.839 4.006 1.495 1.00 98.12 85 TRP A C 1
ATOM 693 O O . TRP A 1 85 ? -1.652 4.304 2.672 1.00 98.12 85 TRP A O 1
ATOM 703 N N . LEU A 1 86 ? -0.906 4.209 0.561 1.00 97.19 86 LEU A N 1
ATOM 704 C CA . LEU A 1 86 ? 0.444 4.691 0.858 1.00 97.19 86 LEU A CA 1
ATOM 705 C C . LEU A 1 86 ? 0.411 6.057 1.553 1.00 97.19 86 LEU A C 1
ATOM 707 O O . LEU A 1 86 ? 1.110 6.269 2.542 1.00 97.19 86 LEU A O 1
ATOM 711 N N . SER A 1 87 ? -0.412 6.976 1.047 1.00 95.44 87 SER A N 1
ATOM 712 C CA . SER A 1 87 ? -0.559 8.320 1.608 1.00 95.44 87 SER A CA 1
ATOM 713 C C . SER A 1 87 ? -1.150 8.286 3.012 1.00 95.44 87 SER A C 1
ATOM 715 O O . SER A 1 87 ? -0.705 9.039 3.872 1.00 95.44 87 SER A O 1
ATOM 717 N N . TYR A 1 88 ? -2.122 7.408 3.266 1.00 96.81 88 TYR A N 1
ATOM 718 C CA . TYR A 1 88 ? -2.667 7.224 4.606 1.00 96.81 88 TYR A CA 1
ATOM 719 C C . 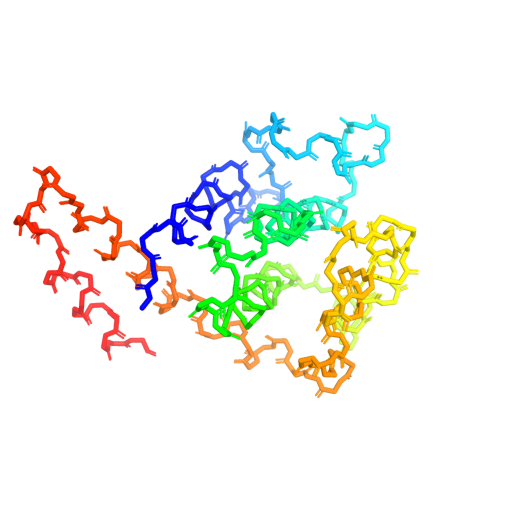TYR A 1 88 ? -1.617 6.685 5.569 1.00 96.81 88 TYR A C 1
ATOM 721 O O . TYR A 1 88 ? -1.370 7.310 6.598 1.00 96.81 88 TYR A O 1
ATOM 729 N N . MET A 1 89 ? -0.942 5.595 5.194 1.00 96.38 89 MET A N 1
ATOM 730 C CA . MET A 1 89 ? 0.086 4.982 6.030 1.00 96.38 89 MET A CA 1
ATOM 731 C C . MET A 1 89 ? 1.189 5.982 6.358 1.00 96.38 89 MET A C 1
ATOM 733 O O . MET A 1 89 ? 1.512 6.163 7.519 1.00 96.38 89 MET A O 1
ATOM 737 N N . LEU A 1 90 ? 1.711 6.720 5.378 1.00 94.69 90 LEU A N 1
ATOM 738 C CA . LEU A 1 90 ? 2.729 7.748 5.621 1.00 94.69 90 LEU A CA 1
ATOM 739 C C . LEU A 1 90 ? 2.234 8.918 6.497 1.00 94.69 90 LEU A C 1
ATOM 741 O O . LEU A 1 90 ? 3.057 9.589 7.116 1.00 94.69 90 LEU A O 1
ATOM 745 N N . ASN A 1 91 ? 0.923 9.172 6.551 1.00 93.38 91 ASN A N 1
ATOM 746 C CA . ASN A 1 91 ? 0.313 10.254 7.329 1.00 93.38 91 ASN A CA 1
ATOM 747 C C . ASN A 1 91 ? -0.077 9.838 8.762 1.00 93.38 91 ASN A C 1
ATOM 749 O O . ASN A 1 91 ? -0.419 10.709 9.558 1.00 93.38 91 ASN A O 1
ATOM 753 N N . LEU A 1 92 ? -0.020 8.546 9.113 1.00 93.00 92 LEU A N 1
ATOM 754 C CA . LEU A 1 92 ? -0.295 8.064 10.476 1.00 93.00 92 LEU A CA 1
ATOM 755 C C . LEU A 1 92 ? 0.747 8.538 11.496 1.00 93.00 92 LEU A C 1
ATOM 757 O O . LEU A 1 92 ? 0.430 8.696 12.674 1.00 93.00 92 LEU A O 1
ATOM 761 N N . LYS A 1 93 ? 1.985 8.768 11.050 1.00 87.62 93 LYS A N 1
ATOM 762 C CA . LYS A 1 93 ? 3.095 9.218 11.889 1.00 87.62 93 LYS A CA 1
ATOM 763 C C . LYS A 1 93 ? 3.644 10.538 11.366 1.00 87.62 93 LYS A C 1
ATOM 765 O O . LYS A 1 93 ? 4.046 10.630 10.203 1.00 87.62 93 LYS A O 1
ATOM 770 N N . GLU A 1 94 ? 3.693 11.546 12.237 1.00 79.25 94 GLU A N 1
ATOM 771 C CA . GLU A 1 94 ? 4.383 12.795 11.922 1.00 79.25 94 GLU A CA 1
ATOM 772 C C . GLU A 1 94 ? 5.844 12.511 11.570 1.00 79.25 94 GLU A C 1
ATOM 774 O O . GLU A 1 94 ? 6.505 11.651 12.156 1.00 79.25 94 GLU A O 1
ATOM 779 N N . ASN A 1 95 ? 6.340 13.227 10.574 1.00 74.00 95 ASN A N 1
ATOM 780 C CA . ASN A 1 95 ? 7.727 13.165 10.163 1.00 74.00 95 ASN A CA 1
ATOM 781 C C . ASN A 1 95 ? 8.209 14.575 9.838 1.00 74.00 95 ASN A C 1
ATOM 783 O O . ASN A 1 95 ? 7.426 15.432 9.431 1.00 74.00 95 ASN A O 1
ATOM 787 N N . ASP A 1 96 ? 9.513 14.790 9.982 1.00 72.94 96 ASP A N 1
ATOM 788 C CA . ASP A 1 96 ? 10.142 16.101 9.788 1.00 72.94 96 ASP A CA 1
ATOM 789 C C . ASP A 1 96 ? 10.216 16.521 8.307 1.00 72.94 96 ASP A C 1
ATOM 791 O O . ASP A 1 96 ? 10.798 17.552 7.962 1.00 72.94 96 ASP A O 1
ATOM 795 N N . TYR A 1 97 ? 9.659 15.720 7.394 1.00 75.25 97 TYR A N 1
ATOM 796 C CA . TYR A 1 97 ? 9.699 15.994 5.968 1.00 75.25 97 TYR A CA 1
ATOM 797 C C . TYR A 1 97 ? 8.511 16.865 5.565 1.00 75.25 97 TYR A C 1
ATOM 799 O O . TYR A 1 97 ? 7.358 16.449 5.644 1.00 75.25 97 TYR A O 1
ATOM 807 N N . ASN A 1 98 ? 8.803 18.037 4.995 1.00 68.88 98 ASN A N 1
ATOM 808 C CA . ASN A 1 98 ? 7.790 18.935 4.421 1.00 68.88 98 ASN A CA 1
ATOM 809 C C . ASN A 1 98 ? 6.834 18.230 3.435 1.00 68.88 98 ASN A C 1
ATOM 811 O O . ASN A 1 98 ? 5.688 18.645 3.284 1.00 68.88 98 ASN A O 1
ATOM 815 N N . ASN A 1 99 ? 7.305 17.177 2.754 1.00 80.50 99 ASN A N 1
ATOM 816 C CA . ASN A 1 99 ? 6.475 16.278 1.957 1.00 80.50 99 ASN A CA 1
ATOM 817 C C . ASN A 1 99 ? 6.959 14.825 2.123 1.00 80.50 99 ASN A C 1
ATOM 819 O O . ASN A 1 99 ? 7.909 14.390 1.465 1.00 80.50 99 ASN A O 1
ATOM 823 N N . SER A 1 100 ? 6.292 14.074 2.998 1.00 86.50 100 SER A N 1
ATOM 824 C CA . SER A 1 100 ? 6.605 12.675 3.317 1.00 86.50 100 SER A CA 1
ATOM 825 C C . SER A 1 100 ? 6.474 11.743 2.111 1.00 86.50 100 SER A C 1
ATOM 827 O O . SER A 1 100 ? 7.266 10.815 1.964 1.00 86.50 100 SER A O 1
ATOM 829 N N . LEU A 1 101 ? 5.510 12.006 1.221 1.00 89.69 101 LEU A N 1
ATOM 830 C CA . LEU A 1 101 ? 5.289 11.215 0.009 1.00 89.69 101 LEU A CA 1
ATOM 831 C C . LEU A 1 101 ? 6.436 11.408 -0.992 1.00 89.69 101 LEU A C 1
ATOM 833 O O . LEU A 1 101 ? 6.952 10.433 -1.535 1.00 89.69 101 LEU A O 1
ATOM 837 N N . ASN A 1 102 ? 6.897 12.649 -1.174 1.00 89.44 102 ASN A N 1
ATOM 838 C CA . ASN A 1 102 ? 8.083 12.939 -1.978 1.00 89.44 102 ASN A CA 1
ATOM 839 C C . ASN A 1 102 ? 9.342 12.290 -1.381 1.00 89.44 102 ASN A C 1
ATOM 841 O O . ASN A 1 102 ? 10.112 11.657 -2.099 1.00 89.44 102 ASN A O 1
ATOM 845 N N . HIS A 1 103 ? 9.534 12.395 -0.061 1.00 90.75 103 HIS A N 1
ATOM 846 C CA . HIS A 1 103 ? 10.660 11.739 0.602 1.00 90.75 103 HIS A CA 1
ATOM 847 C C . HIS A 1 103 ? 10.632 10.222 0.365 1.00 90.75 103 HIS A C 1
ATOM 849 O O . HIS A 1 103 ? 11.610 9.656 -0.125 1.00 90.75 103 HIS A O 1
ATOM 855 N N . PHE A 1 104 ? 9.488 9.578 0.610 1.00 92.56 104 PHE A N 1
ATOM 856 C CA . PHE A 1 104 ? 9.296 8.153 0.351 1.00 92.56 104 PHE A CA 1
ATOM 857 C C . PHE A 1 104 ? 9.587 7.789 -1.109 1.00 92.56 104 PHE A C 1
ATOM 859 O O . PHE A 1 104 ? 10.289 6.812 -1.375 1.00 92.56 104 PHE A O 1
ATOM 866 N N . TYR A 1 105 ? 9.117 8.600 -2.059 1.00 92.25 105 TYR A N 1
ATOM 867 C CA . TYR A 1 105 ? 9.387 8.404 -3.478 1.00 92.25 105 TYR A CA 1
ATOM 868 C C . TYR A 1 105 ? 10.890 8.393 -3.784 1.00 92.25 105 TYR A C 1
ATOM 870 O O . TYR A 1 105 ? 11.395 7.456 -4.407 1.00 92.25 105 TYR A O 1
ATOM 878 N N . THR A 1 106 ? 11.622 9.399 -3.302 1.00 91.19 106 THR A N 1
ATOM 879 C CA . THR A 1 106 ? 13.067 9.509 -3.546 1.00 91.19 106 THR A CA 1
ATOM 880 C C . THR A 1 106 ? 13.880 8.403 -2.874 1.00 91.19 106 THR A C 1
ATOM 882 O O . THR A 1 106 ? 14.866 7.952 -3.455 1.00 91.19 106 THR A O 1
ATOM 885 N N . THR A 1 107 ? 13.454 7.940 -1.696 1.00 90.62 107 THR A N 1
ATOM 886 C CA . THR A 1 107 ? 14.187 6.955 -0.888 1.00 90.62 107 THR A CA 1
ATOM 887 C C . THR A 1 107 ? 13.884 5.512 -1.305 1.00 90.62 107 THR A C 1
ATOM 889 O O . THR A 1 107 ? 14.800 4.697 -1.409 1.00 90.62 107 THR A O 1
ATOM 892 N N . TYR A 1 108 ? 12.613 5.187 -1.564 1.00 91.00 108 TYR A N 1
ATOM 893 C CA . TYR A 1 108 ? 12.154 3.809 -1.777 1.00 91.00 108 TYR A CA 1
ATOM 894 C C . TYR A 1 108 ? 11.705 3.539 -3.212 1.00 91.00 108 TYR A C 1
ATOM 896 O O . TYR A 1 108 ? 12.204 2.603 -3.833 1.00 91.00 108 TYR A O 1
ATOM 904 N N . ILE A 1 109 ? 10.824 4.366 -3.786 1.00 90.31 109 ILE A N 1
ATOM 905 C CA . ILE A 1 109 ? 10.307 4.133 -5.152 1.00 90.31 109 ILE A CA 1
ATOM 906 C C . ILE A 1 109 ? 11.415 4.304 -6.203 1.00 90.31 109 ILE A C 1
ATOM 908 O O . ILE A 1 109 ? 11.420 3.651 -7.244 1.00 90.31 109 ILE A O 1
ATOM 912 N N . ASN A 1 110 ? 12.412 5.143 -5.927 1.00 86.88 110 ASN A N 1
ATOM 913 C CA . ASN A 1 110 ? 13.575 5.309 -6.794 1.00 86.88 110 ASN A CA 1
ATOM 914 C C . ASN A 1 110 ? 14.670 4.228 -6.596 1.00 86.88 110 ASN A C 1
ATOM 916 O O . ASN A 1 110 ? 15.763 4.370 -7.151 1.00 86.88 110 ASN A O 1
ATOM 920 N N . ASN A 1 111 ? 14.405 3.152 -5.849 1.00 85.44 111 ASN A N 1
ATOM 921 C CA . ASN A 1 111 ? 15.334 2.042 -5.590 1.00 85.44 111 ASN A CA 1
ATOM 922 C C . ASN A 1 111 ? 15.147 0.875 -6.598 1.00 85.44 111 ASN A C 1
ATOM 924 O O . ASN A 1 111 ? 14.191 0.855 -7.373 1.00 85.44 111 ASN A O 1
ATOM 928 N N . GLU A 1 112 ? 16.063 -0.097 -6.599 1.00 84.75 112 GLU A N 1
ATOM 929 C CA . GLU A 1 112 ? 16.096 -1.282 -7.464 1.00 84.75 112 GLU A CA 1
ATOM 930 C C . GLU A 1 112 ? 14.786 -2.079 -7.439 1.00 84.75 112 GLU A C 1
ATOM 932 O O . GLU A 1 112 ? 14.246 -2.369 -8.502 1.00 84.75 112 GLU A O 1
ATOM 937 N N . LYS A 1 113 ? 14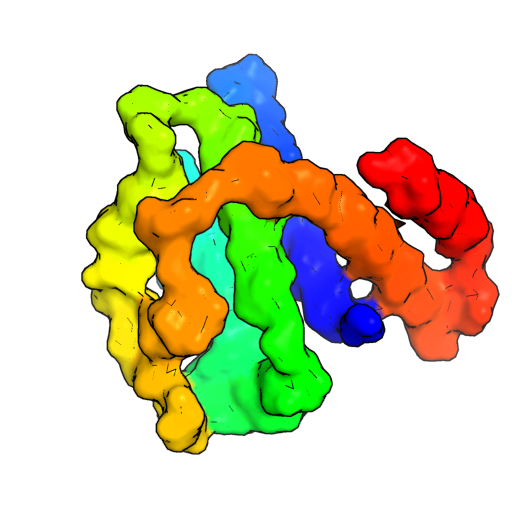.193 -2.346 -6.264 1.00 89.56 113 LYS A N 1
ATOM 938 C CA . LYS A 1 113 ? 12.974 -3.182 -6.162 1.00 89.56 113 LYS A CA 1
ATOM 939 C C . LYS A 1 113 ? 11.783 -2.654 -6.978 1.00 89.56 113 LYS A C 1
ATOM 941 O O . LYS A 1 113 ? 11.039 -3.446 -7.542 1.00 89.56 113 LYS A O 1
ATOM 946 N N . TYR A 1 114 ? 11.620 -1.334 -7.086 1.00 93.50 114 TYR A N 1
ATOM 947 C CA . TYR A 1 114 ? 10.563 -0.705 -7.897 1.00 93.50 114 TYR A CA 1
ATOM 948 C C . TYR A 1 114 ? 10.959 -0.510 -9.366 1.00 93.50 114 TYR A C 1
ATOM 950 O O . TYR A 1 114 ? 10.115 -0.165 -10.196 1.00 93.50 114 TYR A O 1
ATOM 958 N N . LYS A 1 115 ? 12.244 -0.682 -9.685 1.00 94.69 115 LYS A N 1
ATOM 959 C CA . LYS A 1 115 ? 12.815 -0.539 -11.029 1.00 94.69 115 LYS A CA 1
ATOM 960 C C . LYS A 1 115 ? 13.023 -1.875 -11.738 1.00 94.69 115 LYS A C 1
ATOM 962 O O . LYS A 1 115 ? 13.299 -1.854 -12.940 1.00 94.69 115 LYS A O 1
ATOM 967 N N . ASN A 1 116 ? 12.867 -2.990 -11.025 1.00 92.00 116 ASN A N 1
ATOM 968 C CA . ASN A 1 116 ? 12.896 -4.329 -11.595 1.00 92.00 116 ASN A CA 1
ATOM 969 C C . ASN A 1 116 ? 11.911 -4.435 -12.771 1.00 92.00 116 ASN A C 1
ATOM 971 O O . ASN A 1 116 ? 10.770 -3.983 -12.631 1.00 92.00 116 ASN A O 1
ATOM 975 N N . PRO A 1 117 ? 12.344 -4.985 -13.920 1.00 93.50 117 PRO A N 1
ATOM 976 C CA . PRO A 1 117 ? 11.481 -5.134 -15.080 1.00 93.50 117 PRO A CA 1
ATOM 977 C C . PRO A 1 117 ? 10.227 -5.953 -14.771 1.00 93.50 117 PRO A C 1
ATOM 979 O O . PRO A 1 117 ? 10.295 -6.938 -14.038 1.00 93.50 117 PRO A O 1
ATOM 982 N N . ILE A 1 118 ? 9.104 -5.554 -15.363 1.00 93.06 118 ILE A N 1
ATOM 983 C CA . ILE A 1 118 ? 7.887 -6.367 -15.407 1.00 93.06 118 ILE A CA 1
ATOM 984 C C . ILE A 1 118 ? 7.881 -7.119 -16.732 1.00 93.06 118 ILE A C 1
ATOM 986 O O . ILE A 1 118 ? 7.852 -6.512 -17.808 1.00 93.06 118 ILE A O 1
ATOM 990 N N . ASP A 1 119 ? 7.883 -8.443 -16.663 1.00 90.69 119 ASP A N 1
ATOM 991 C CA . ASP A 1 119 ? 7.971 -9.273 -17.856 1.00 90.69 119 ASP A CA 1
ATOM 992 C C . ASP A 1 119 ? 6.671 -9.227 -18.675 1.00 90.69 119 ASP A C 1
ATOM 994 O O . ASP A 1 119 ? 5.569 -9.503 -18.191 1.00 90.69 119 ASP A O 1
ATOM 998 N N . GLY A 1 120 ? 6.813 -8.888 -19.960 1.00 85.38 120 GLY A N 1
ATOM 999 C CA . GLY A 1 120 ? 5.747 -8.975 -20.961 1.00 85.38 120 GLY A CA 1
ATOM 1000 C C . GLY A 1 120 ? 4.710 -7.845 -20.953 1.00 85.38 120 GLY A C 1
ATOM 1001 O O . GLY A 1 120 ? 3.788 -7.887 -21.763 1.00 85.38 120 GLY A O 1
ATOM 1002 N N . VAL A 1 121 ? 4.834 -6.822 -20.099 1.00 87.44 121 VAL A N 1
ATOM 1003 C CA . VAL A 1 121 ? 3.896 -5.682 -20.063 1.00 87.44 121 VAL A CA 1
ATOM 1004 C C . VAL A 1 121 ? 4.441 -4.504 -20.877 1.00 87.44 121 VAL A C 1
ATOM 1006 O O . VAL A 1 121 ? 5.195 -3.677 -20.383 1.00 87.44 121 VAL A O 1
ATOM 1009 N N . GLU A 1 122 ? 4.020 -4.365 -22.138 1.00 85.56 122 GLU A N 1
ATOM 1010 C CA . GLU A 1 122 ? 4.506 -3.281 -23.020 1.00 85.56 122 GLU A CA 1
ATOM 1011 C C . GLU A 1 122 ? 4.171 -1.869 -22.510 1.00 85.56 122 GLU A C 1
ATOM 1013 O O . GLU A 1 122 ? 4.909 -0.910 -22.741 1.00 85.56 122 GLU A O 1
ATOM 1018 N N . ALA A 1 123 ? 3.048 -1.723 -21.801 1.00 85.62 123 ALA A N 1
ATOM 1019 C CA . ALA A 1 123 ? 2.587 -0.429 -21.312 1.00 85.62 123 ALA A CA 1
ATOM 1020 C C . ALA A 1 123 ? 3.465 0.135 -20.183 1.00 85.62 123 ALA A C 1
ATOM 1022 O O . ALA A 1 123 ? 3.493 1.356 -20.002 1.00 85.62 123 ALA A O 1
ATOM 1023 N N . TYR A 1 124 ? 4.174 -0.714 -19.435 1.00 90.94 124 TYR A N 1
ATOM 1024 C CA . TYR A 1 124 ? 4.890 -0.331 -18.221 1.00 90.94 124 TYR A CA 1
ATOM 1025 C C . TYR A 1 124 ? 6.155 -1.162 -18.045 1.00 90.94 124 TYR A C 1
ATOM 1027 O O . TYR A 1 124 ? 6.087 -2.379 -17.951 1.00 90.94 124 TYR A O 1
ATOM 1035 N N . SER A 1 125 ? 7.308 -0.503 -17.935 1.00 93.88 125 SER A N 1
ATOM 1036 C CA . SER A 1 125 ? 8.580 -1.218 -17.797 1.00 93.88 125 SER A CA 1
ATOM 1037 C C . SER A 1 125 ? 8.838 -1.751 -16.387 1.00 93.88 125 SER A C 1
ATOM 1039 O O . SER A 1 125 ? 9.513 -2.761 -16.246 1.00 93.88 125 SER A O 1
ATOM 1041 N N . ASN A 1 126 ? 8.354 -1.062 -15.352 1.00 95.62 126 ASN A N 1
ATOM 1042 C CA . ASN A 1 126 ? 8.518 -1.407 -13.937 1.00 95.62 126 ASN A CA 1
ATOM 1043 C C . ASN A 1 126 ? 7.518 -0.627 -13.063 1.00 95.62 126 ASN A C 1
ATOM 1045 O O . ASN A 1 126 ? 6.847 0.286 -13.554 1.00 95.62 126 ASN A O 1
ATOM 1049 N N . TYR A 1 127 ? 7.424 -0.944 -11.767 1.00 96.06 127 TYR A N 1
ATOM 1050 C CA . TYR A 1 127 ? 6.466 -0.299 -10.854 1.00 96.06 127 TYR A CA 1
ATOM 1051 C C . TYR A 1 127 ? 6.671 1.214 -10.738 1.00 96.06 127 TYR A C 1
ATOM 1053 O O . TYR A 1 127 ? 5.701 1.970 -10.729 1.00 96.06 127 TYR A O 1
ATOM 1061 N N . LYS A 1 128 ? 7.922 1.689 -10.736 1.00 95.94 128 LYS A N 1
ATOM 1062 C CA . LYS A 1 128 ? 8.220 3.128 -10.775 1.00 95.94 128 LYS A CA 1
ATOM 1063 C C . LYS A 1 128 ? 7.618 3.790 -12.019 1.00 95.94 128 LYS A C 1
ATOM 1065 O O . LYS A 1 128 ? 6.991 4.840 -11.903 1.00 95.94 128 LYS A O 1
ATOM 1070 N N . ASN A 1 129 ? 7.757 3.171 -13.193 1.00 95.44 129 ASN A N 1
ATOM 1071 C CA . ASN A 1 129 ? 7.193 3.690 -14.436 1.00 95.44 129 ASN A CA 1
ATOM 1072 C C . ASN A 1 129 ? 5.658 3.732 -14.413 1.00 95.44 129 ASN A C 1
ATOM 1074 O O . ASN A 1 129 ? 5.079 4.679 -14.943 1.00 95.44 129 ASN A O 1
ATOM 1078 N N . ILE A 1 130 ? 5.005 2.748 -13.780 1.00 94.94 130 ILE A N 1
ATOM 1079 C CA . ILE A 1 130 ? 3.548 2.759 -13.559 1.00 94.94 130 ILE A CA 1
ATOM 1080 C C . ILE A 1 130 ? 3.149 4.007 -12.771 1.00 94.94 130 ILE A C 1
ATOM 1082 O O . ILE A 1 130 ? 2.275 4.760 -13.205 1.00 94.94 130 ILE A O 1
ATOM 1086 N N . ILE A 1 131 ? 3.816 4.236 -11.638 1.00 94.88 131 ILE A N 1
ATOM 1087 C CA . ILE A 1 131 ? 3.542 5.363 -10.745 1.00 94.88 131 ILE A CA 1
ATOM 1088 C C . ILE A 1 131 ? 3.754 6.686 -11.483 1.00 94.88 131 ILE A C 1
ATOM 1090 O O . ILE A 1 131 ? 2.832 7.490 -11.532 1.00 94.88 131 ILE A O 1
ATOM 1094 N N . GLU A 1 132 ? 4.913 6.890 -12.118 1.00 94.44 132 GLU A N 1
ATOM 1095 C CA . GLU A 1 132 ? 5.255 8.145 -12.810 1.00 94.44 132 GLU A CA 1
ATOM 1096 C C . GLU A 1 132 ? 4.317 8.466 -13.984 1.00 94.44 132 GLU A C 1
ATOM 1098 O O . GLU A 1 132 ? 4.081 9.635 -14.286 1.00 94.44 132 GLU A O 1
ATOM 1103 N N . LYS A 1 133 ? 3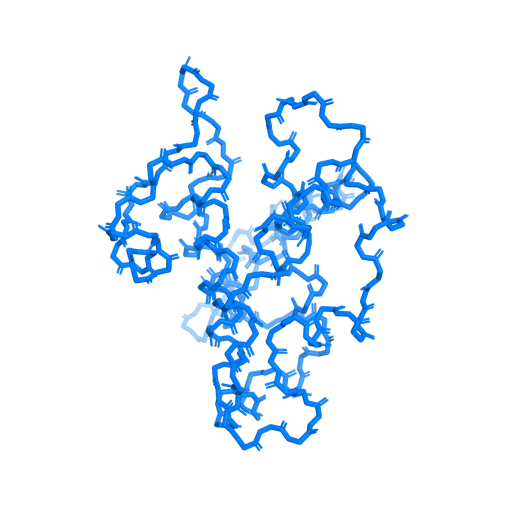.760 7.448 -14.656 1.00 93.81 133 LYS A N 1
ATOM 1104 C CA . LYS A 1 133 ? 2.770 7.656 -15.726 1.00 93.81 133 LYS A CA 1
ATOM 1105 C C . LYS A 1 133 ? 1.399 8.075 -15.201 1.00 93.81 133 LYS A C 1
ATOM 1107 O O . LYS A 1 133 ? 0.642 8.698 -15.943 1.00 93.81 133 LYS A O 1
ATOM 1112 N N . LYS A 1 134 ? 1.054 7.696 -13.970 1.00 92.69 134 LYS A N 1
ATOM 1113 C CA . LYS A 1 134 ? -0.259 7.968 -13.367 1.00 92.69 134 LYS A CA 1
ATOM 1114 C C . LYS A 1 134 ? -0.251 9.206 -12.484 1.00 92.69 134 LYS A C 1
ATOM 1116 O O . LYS A 1 134 ? -1.208 9.977 -12.509 1.00 92.69 134 LYS A O 1
ATOM 1121 N N . HIS A 1 135 ? 0.830 9.422 -11.745 1.00 92.69 135 HIS A N 1
ATOM 1122 C CA . HIS A 1 135 ? 0.924 10.466 -10.742 1.00 92.69 135 HIS A CA 1
ATOM 1123 C C . HIS A 1 135 ? 2.308 11.095 -10.686 1.00 92.69 135 HIS A C 1
ATOM 1125 O O . HIS A 1 135 ? 3.336 10.426 -10.752 1.00 92.69 135 HIS A O 1
ATOM 1131 N N . ASP A 1 136 ? 2.313 12.398 -10.426 1.00 90.62 136 ASP A N 1
ATOM 1132 C CA . ASP A 1 136 ? 3.491 13.105 -9.948 1.00 90.62 136 ASP A CA 1
ATOM 1133 C C . ASP A 1 136 ? 3.433 13.195 -8.417 1.00 90.62 136 ASP A C 1
ATOM 1135 O O . ASP A 1 136 ? 2.900 14.153 -7.849 1.00 90.62 136 ASP A O 1
ATOM 1139 N N . LEU A 1 137 ? 3.977 12.175 -7.742 1.00 89.44 137 LEU A N 1
ATOM 1140 C CA . LEU A 1 137 ? 3.970 12.089 -6.275 1.00 89.44 137 LEU A CA 1
ATOM 1141 C C . LEU A 1 137 ? 4.714 13.258 -5.602 1.00 89.44 137 LEU A C 1
ATOM 1143 O O . LEU A 1 137 ? 4.484 13.535 -4.427 1.00 89.44 137 LEU A O 1
ATOM 1147 N N . THR A 1 138 ? 5.571 13.977 -6.335 1.00 84.94 138 THR A N 1
ATOM 1148 C CA . THR A 1 138 ? 6.325 15.122 -5.799 1.00 84.94 138 THR A CA 1
ATOM 1149 C C . THR A 1 138 ? 5.465 16.378 -5.643 1.00 84.94 138 THR A C 1
ATOM 1151 O O . THR A 1 138 ? 5.773 17.243 -4.821 1.00 84.94 138 THR A O 1
ATOM 1154 N N . LYS A 1 139 ? 4.361 16.466 -6.396 1.00 87.12 139 LYS A N 1
ATOM 1155 C CA . LYS A 1 139 ? 3.419 17.599 -6.388 1.00 87.12 139 LYS A CA 1
ATOM 1156 C C . LYS A 1 139 ? 2.149 17.334 -5.586 1.00 87.12 139 LYS A C 1
ATOM 1158 O O . LYS A 1 139 ? 1.356 18.246 -5.372 1.00 87.12 139 LYS A O 1
ATOM 1163 N N . MET A 1 140 ? 1.936 16.091 -5.174 1.00 87.38 140 MET A N 1
ATOM 1164 C CA . MET A 1 140 ? 0.749 15.677 -4.443 1.00 87.38 140 MET A CA 1
ATOM 1165 C C . MET A 1 140 ? 0.835 16.033 -2.958 1.00 87.38 140 MET A C 1
ATOM 1167 O O . MET A 1 140 ? 1.888 15.905 -2.331 1.00 87.38 140 MET A O 1
ATOM 1171 N N . ASN A 1 141 ? -0.301 16.441 -2.386 1.00 87.12 141 ASN A N 1
ATOM 1172 C CA . ASN A 1 141 ? -0.437 16.648 -0.951 1.00 87.12 141 ASN A CA 1
ATOM 1173 C C . ASN A 1 141 ? -0.946 15.368 -0.284 1.00 87.12 141 ASN A C 1
ATOM 1175 O O . ASN A 1 141 ? -2.108 14.987 -0.432 1.00 87.12 141 ASN A O 1
ATOM 1179 N N . ILE A 1 142 ? -0.071 14.743 0.500 1.00 88.50 142 ILE A N 1
ATOM 1180 C CA . ILE A 1 142 ? -0.363 13.528 1.260 1.00 88.50 142 ILE A CA 1
ATOM 1181 C C . ILE A 1 142 ? -1.626 13.652 2.127 1.00 88.50 142 ILE A C 1
ATOM 1183 O O . ILE A 1 142 ? -2.428 12.723 2.154 1.00 88.50 142 ILE A O 1
ATOM 1187 N N . LYS A 1 143 ? -1.845 14.808 2.774 1.00 87.38 143 LYS A N 1
A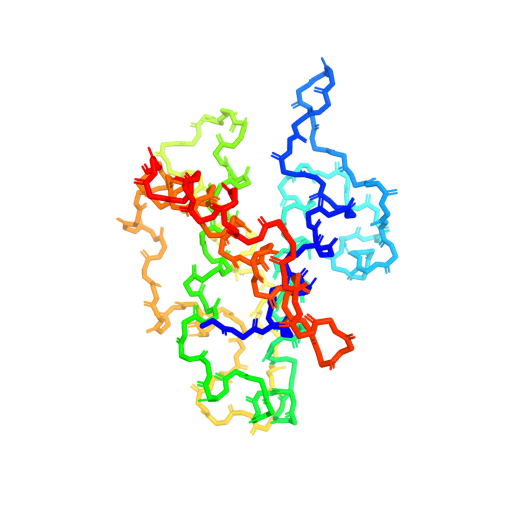TOM 1188 C CA . LYS A 1 143 ? -2.999 15.043 3.659 1.00 87.38 143 LYS A CA 1
ATOM 1189 C C . LYS A 1 143 ? -4.315 15.123 2.900 1.00 87.38 143 LYS A C 1
ATOM 1191 O O . LYS A 1 143 ? -5.363 14.863 3.476 1.00 87.38 143 LYS A O 1
ATOM 1196 N N . ASP A 1 144 ? -4.282 15.532 1.637 1.00 90.31 144 ASP A N 1
ATOM 1197 C CA . ASP A 1 144 ? -5.493 15.595 0.822 1.00 90.31 144 ASP A CA 1
ATOM 1198 C C . ASP A 1 144 ? -5.857 14.215 0.281 1.00 90.31 144 ASP A C 1
ATOM 1200 O O . ASP A 1 144 ? -7.033 13.870 0.241 1.00 90.31 144 ASP A O 1
ATOM 1204 N N . ILE A 1 145 ? -4.854 13.397 -0.045 1.00 91.94 145 ILE A N 1
ATOM 1205 C CA . ILE A 1 145 ? -5.059 12.023 -0.510 1.00 91.94 145 ILE A CA 1
ATOM 1206 C C . ILE A 1 145 ? -5.487 11.103 0.642 1.00 91.94 145 ILE A C 1
ATOM 1208 O O . ILE A 1 145 ? -6.411 10.307 0.480 1.00 91.94 145 ILE A O 1
ATOM 1212 N N . SER A 1 146 ? -4.853 11.216 1.815 1.00 92.06 146 SER A N 1
ATOM 1213 C CA . SER A 1 146 ? -5.122 10.331 2.958 1.00 92.06 146 SER A CA 1
ATOM 1214 C C . SER A 1 146 ? -6.564 10.419 3.469 1.00 92.06 146 SER A C 1
ATOM 1216 O O . SER A 1 146 ? -7.078 9.435 3.995 1.00 92.06 146 SER A O 1
ATOM 1218 N N . LYS A 1 147 ? -7.257 11.547 3.251 1.00 93.62 147 LYS A N 1
ATOM 1219 C CA . LYS A 1 147 ? -8.677 11.732 3.608 1.00 93.62 147 LYS A CA 1
ATOM 1220 C C . LYS A 1 147 ? -9.607 10.718 2.939 1.00 93.62 147 LYS A C 1
ATOM 1222 O O . LYS A 1 147 ? -10.641 10.389 3.508 1.00 93.62 147 LYS A O 1
ATOM 1227 N N . PHE A 1 148 ? -9.249 10.204 1.761 1.00 94.81 148 PHE A N 1
ATOM 1228 C CA . PHE A 1 148 ? -10.082 9.239 1.036 1.00 94.81 148 PHE A CA 1
ATOM 1229 C C . PHE A 1 148 ? -9.962 7.806 1.564 1.00 94.81 148 PHE A C 1
ATOM 1231 O O . PHE A 1 148 ? -10.746 6.947 1.163 1.00 94.81 148 PHE A O 1
ATOM 1238 N N . TYR A 1 149 ? -8.993 7.528 2.439 1.00 96.94 149 TYR A N 1
ATOM 1239 C CA . TYR A 1 149 ? -8.682 6.169 2.869 1.00 96.94 149 TYR A CA 1
ATOM 1240 C C . TYR A 1 149 ? -9.828 5.496 3.626 1.00 96.94 149 TYR A C 1
ATOM 1242 O O . TYR A 1 149 ? -10.183 4.363 3.311 1.00 96.94 149 TYR A O 1
ATOM 1250 N N . ASP A 1 150 ? -10.453 6.196 4.573 1.00 95.50 150 ASP A N 1
ATOM 1251 C CA . ASP A 1 150 ? -11.550 5.629 5.361 1.00 95.50 150 ASP A CA 1
ATOM 1252 C C . ASP A 1 150 ? -12.724 5.221 4.461 1.00 95.50 150 ASP A C 1
ATOM 1254 O O . ASP A 1 150 ? -13.234 4.102 4.558 1.00 95.50 150 ASP A O 1
ATOM 1258 N N . SER A 1 151 ? -13.118 6.105 3.539 1.00 95.06 151 SER A N 1
ATOM 1259 C CA . SER A 1 151 ? -14.162 5.829 2.548 1.00 95.06 151 SER A CA 1
ATOM 1260 C C . SER A 1 151 ? -13.754 4.679 1.627 1.00 95.06 151 SER A C 1
ATOM 1262 O O . SER A 1 151 ? -14.570 3.811 1.317 1.00 95.06 151 SER A O 1
ATOM 1264 N N . PHE A 1 152 ? -12.485 4.626 1.219 1.00 95.62 152 PHE A N 1
ATOM 1265 C CA . PHE A 1 152 ? -11.939 3.536 0.417 1.00 95.62 152 PHE A CA 1
ATOM 1266 C C . PHE A 1 152 ? -12.016 2.181 1.137 1.00 95.62 152 PHE A C 1
ATOM 1268 O O . PHE A 1 152 ? -12.479 1.210 0.534 1.00 95.62 152 PHE A O 1
ATOM 1275 N N . ILE A 1 153 ? -11.646 2.092 2.418 1.00 95.75 153 ILE A N 1
ATOM 1276 C CA . ILE A 1 153 ? -11.750 0.821 3.141 1.00 95.75 153 ILE A CA 1
ATOM 1277 C C . ILE A 1 153 ? -13.209 0.433 3.376 1.00 95.75 153 ILE A C 1
ATOM 1279 O O . ILE A 1 153 ? -13.552 -0.726 3.150 1.00 95.75 153 ILE A O 1
ATOM 1283 N N . LEU A 1 154 ? -14.089 1.373 3.734 1.00 93.62 154 LEU A N 1
ATOM 1284 C CA . LEU A 1 154 ? -15.526 1.091 3.841 1.00 93.62 154 LEU A CA 1
ATOM 1285 C C . LEU A 1 154 ? -16.090 0.541 2.526 1.00 93.62 154 LEU A C 1
ATOM 1287 O O . LEU A 1 154 ? -16.860 -0.421 2.531 1.00 93.62 154 LEU A O 1
ATOM 1291 N N . LEU A 1 155 ? -15.668 1.108 1.393 1.00 92.44 155 LEU A N 1
ATOM 1292 C CA . LEU A 1 155 ? -16.024 0.602 0.073 1.00 92.44 155 LEU A CA 1
ATOM 1293 C C . LEU A 1 155 ? -15.528 -0.832 -0.117 1.00 92.44 155 LEU A C 1
ATOM 1295 O O . LEU A 1 155 ? -16.305 -1.698 -0.515 1.00 92.44 155 LEU A O 1
ATOM 1299 N N . CYS A 1 156 ? -14.270 -1.109 0.213 1.00 93.25 156 CYS A N 1
ATOM 1300 C CA . CYS A 1 156 ? -13.726 -2.452 0.084 1.00 93.25 156 CYS A CA 1
ATOM 1301 C C . CYS A 1 156 ? -14.418 -3.479 0.964 1.00 93.25 156 CYS A C 1
ATOM 1303 O O . CYS A 1 156 ? -14.752 -4.569 0.513 1.00 93.25 156 CYS A O 1
ATOM 1305 N N . GLU A 1 157 ? -14.708 -3.104 2.194 1.00 91.56 157 GLU A N 1
ATOM 1306 C CA . GLU A 1 157 ? -15.463 -3.900 3.135 1.00 91.56 157 GLU A CA 1
ATOM 1307 C C . GLU A 1 157 ? -16.900 -4.215 2.689 1.00 91.56 157 GLU A C 1
ATOM 1309 O O . GLU A 1 157 ? -17.435 -5.256 3.072 1.00 91.56 157 GLU A O 1
ATOM 1314 N N . MET A 1 158 ? -17.551 -3.327 1.931 1.00 89.31 158 MET A N 1
ATOM 1315 C CA . MET A 1 158 ? -18.864 -3.600 1.334 1.00 89.31 158 MET A CA 1
ATOM 1316 C C . MET A 1 158 ? -18.747 -4.586 0.171 1.00 89.31 158 MET A C 1
ATOM 1318 O O . MET A 1 158 ? -19.505 -5.551 0.102 1.00 89.31 158 MET A O 1
ATOM 1322 N N . TYR A 1 159 ? -17.776 -4.369 -0.719 1.00 86.94 159 TYR A N 1
ATOM 1323 C CA . TYR A 1 159 ? -17.569 -5.215 -1.898 1.00 86.94 159 TYR A CA 1
ATOM 1324 C C . TYR A 1 159 ? -17.083 -6.624 -1.551 1.00 86.94 159 TYR A C 1
ATOM 1326 O O . TYR A 1 159 ? -17.365 -7.552 -2.296 1.00 86.94 159 TYR A O 1
ATOM 1334 N N . THR A 1 160 ? -16.380 -6.817 -0.432 1.00 87.62 160 THR A N 1
ATOM 1335 C CA . THR A 1 160 ? -15.976 -8.159 0.021 1.00 87.62 160 THR A CA 1
ATOM 1336 C C . THR A 1 160 ? -17.034 -8.856 0.869 1.00 87.62 160 THR A C 1
ATOM 1338 O O . THR A 1 160 ? -17.081 -10.085 0.876 1.00 87.62 160 THR A O 1
ATOM 1341 N N . ALA A 1 161 ? -17.904 -8.102 1.550 1.00 82.75 161 ALA A N 1
ATOM 1342 C CA . ALA A 1 161 ? -19.058 -8.660 2.256 1.00 82.75 161 ALA A CA 1
ATOM 1343 C C . ALA A 1 161 ? -20.154 -9.158 1.296 1.00 82.75 161 ALA A C 1
ATOM 1345 O O . ALA A 1 161 ? -20.947 -10.022 1.670 1.00 82.75 161 ALA A O 1
ATOM 1346 N N . PHE A 1 162 ? -20.181 -8.637 0.067 1.00 70.94 162 PHE A N 1
ATOM 1347 C CA . PHE A 1 162 ? -20.996 -9.126 -1.039 1.00 70.94 162 PHE A CA 1
ATOM 1348 C C . PHE A 1 162 ? -20.159 -10.098 -1.891 1.00 70.94 162 PHE A C 1
ATOM 1350 O O . PHE A 1 162 ? -19.484 -9.686 -2.829 1.00 70.94 162 PHE A O 1
ATOM 1357 N N . ASN A 1 163 ? -20.142 -11.387 -1.545 1.00 66.81 163 ASN A N 1
ATOM 1358 C CA . ASN A 1 163 ? -19.452 -12.419 -2.330 1.00 66.81 163 ASN A CA 1
ATOM 1359 C C . ASN A 1 163 ? -20.451 -13.431 -2.918 1.00 66.81 163 ASN A C 1
ATOM 1361 O O . ASN A 1 163 ? -21.627 -13.434 -2.550 1.00 66.81 163 ASN A O 1
ATOM 1365 N N . ASP A 1 164 ? -19.991 -14.280 -3.843 1.00 58.00 164 ASP A N 1
ATOM 1366 C CA . ASP A 1 164 ? -20.851 -15.230 -4.572 1.00 58.00 164 ASP A CA 1
ATOM 1367 C C . ASP A 1 164 ? -21.636 -16.183 -3.647 1.00 58.00 164 ASP A C 1
ATOM 1369 O O . ASP A 1 164 ? -22.753 -16.593 -3.981 1.00 58.00 164 ASP A O 1
ATOM 1373 N N . ASP A 1 165 ? -21.097 -16.455 -2.455 1.00 61.59 165 ASP A N 1
ATOM 1374 C CA . ASP A 1 165 ? -21.702 -17.302 -1.422 1.00 61.59 165 ASP A CA 1
ATOM 1375 C C . ASP A 1 165 ? -22.686 -16.547 -0.510 1.00 61.59 165 ASP A C 1
ATOM 1377 O O . ASP A 1 165 ? -23.533 -17.163 0.141 1.00 61.59 165 ASP A O 1
ATOM 1381 N N . ASN A 1 166 ? -22.615 -15.213 -0.467 1.00 62.78 166 ASN A N 1
ATOM 1382 C CA . ASN A 1 166 ? -23.406 -14.368 0.420 1.00 62.78 166 ASN A CA 1
ATOM 1383 C C . ASN A 1 166 ? -24.061 -13.212 -0.348 1.00 62.78 166 ASN A C 1
ATOM 1385 O O . ASN A 1 166 ? -23.732 -12.035 -0.192 1.00 62.78 166 ASN A O 1
ATOM 1389 N N . LYS A 1 167 ? -25.057 -13.568 -1.169 1.00 65.19 167 LYS A N 1
ATOM 1390 C CA . LYS A 1 167 ? -25.887 -12.623 -1.945 1.00 65.19 167 LYS A CA 1
ATOM 1391 C C . LYS A 1 167 ? -26.617 -11.589 -1.079 1.00 65.19 167 LYS A C 1
ATOM 1393 O O . LYS A 1 167 ? -27.040 -10.555 -1.589 1.00 65.19 167 LYS A O 1
ATOM 1398 N N . ASN A 1 168 ? -26.768 -11.866 0.217 1.00 66.31 168 ASN A N 1
ATOM 1399 C CA . ASN A 1 168 ? -27.338 -10.945 1.190 1.00 66.31 168 ASN A CA 1
ATOM 1400 C C . ASN A 1 168 ? -26.225 -10.370 2.064 1.00 66.31 168 ASN A C 1
ATOM 1402 O O . ASN A 1 168 ? -25.815 -10.962 3.060 1.00 66.31 168 ASN A O 1
ATOM 1406 N N . CYS A 1 169 ? -25.765 -9.172 1.717 1.00 73.69 169 CYS A N 1
ATOM 1407 C CA . CYS A 1 169 ? -24.813 -8.450 2.544 1.00 73.69 169 CYS A CA 1
ATOM 1408 C C . CYS A 1 169 ? -25.520 -7.793 3.740 1.00 73.69 169 CYS A C 1
ATOM 1410 O O . CYS A 1 169 ? -25.907 -6.624 3.691 1.00 73.69 169 CYS A O 1
ATOM 1412 N N . THR A 1 170 ? -25.671 -8.548 4.829 1.00 73.31 170 THR A N 1
ATOM 1413 C CA . THR A 1 170 ? -26.353 -8.112 6.062 1.00 73.31 170 THR A CA 1
ATOM 1414 C C . THR A 1 170 ? -25.810 -6.788 6.607 1.00 73.31 170 THR A C 1
ATOM 1416 O O . THR A 1 170 ? -26.580 -5.952 7.067 1.00 73.31 170 THR A O 1
ATOM 1419 N N . ASN A 1 171 ? -24.501 -6.545 6.473 1.00 77.12 171 ASN A N 1
ATOM 1420 C CA . ASN A 1 171 ? -23.844 -5.357 7.029 1.00 77.12 171 ASN A CA 1
ATOM 1421 C C . ASN A 1 171 ? -23.586 -4.250 5.989 1.00 77.12 171 ASN A C 1
ATOM 1423 O O . ASN A 1 171 ? -22.998 -3.224 6.330 1.00 77.12 171 ASN A O 1
ATOM 1427 N N . CYS A 1 172 ? -24.005 -4.412 4.726 1.00 82.75 172 CYS A N 1
ATOM 1428 C CA . CYS A 1 172 ? -23.743 -3.394 3.701 1.00 82.75 172 CYS A CA 1
ATOM 1429 C C . CYS A 1 172 ? -24.504 -2.100 3.972 1.00 82.75 172 CYS A C 1
ATOM 1431 O O . CYS A 1 172 ? -23.948 -1.035 3.746 1.00 82.75 172 CYS A O 1
ATOM 1433 N N . SER A 1 173 ? -25.735 -2.165 4.491 1.00 84.25 173 SER A N 1
ATOM 1434 C CA . SER A 1 173 ? -26.507 -0.950 4.784 1.00 84.25 173 SER A CA 1
ATOM 1435 C C . SER A 1 173 ? -25.829 -0.085 5.847 1.00 84.25 173 SER A C 1
ATOM 1437 O O . SER A 1 173 ? -25.773 1.132 5.702 1.00 84.25 173 SER A O 1
ATOM 1439 N N . GLU A 1 174 ? -25.280 -0.697 6.898 1.00 86.88 174 GLU A N 1
ATOM 1440 C CA . GLU A 1 174 ? -24.559 0.037 7.942 1.00 86.88 174 GLU A CA 1
ATOM 1441 C C . GLU A 1 174 ? -23.273 0.668 7.400 1.00 86.88 174 GLU A C 1
ATOM 1443 O O . GLU A 1 174 ? -22.980 1.830 7.680 1.00 86.88 174 GLU A O 1
ATOM 1448 N N . LYS A 1 175 ? -22.511 -0.080 6.592 1.00 86.44 175 LYS A N 1
ATOM 1449 C CA . LYS A 1 175 ? -21.276 0.417 5.973 1.00 86.44 175 LYS A CA 1
ATOM 1450 C C . LYS A 1 175 ? -21.543 1.499 4.925 1.00 86.44 175 LYS A C 1
ATOM 1452 O O . LYS A 1 175 ? -20.786 2.461 4.861 1.00 86.44 175 LYS A O 1
ATOM 1457 N N . ALA A 1 176 ? -22.631 1.388 4.166 1.00 86.75 176 ALA A N 1
ATOM 1458 C CA . ALA A 1 176 ? -23.053 2.391 3.193 1.00 86.75 176 ALA A CA 1
ATOM 1459 C C . ALA A 1 176 ? -23.429 3.709 3.877 1.00 86.75 176 ALA A C 1
ATOM 1461 O O . ALA A 1 176 ? -23.009 4.769 3.422 1.00 86.75 176 ALA A O 1
ATOM 1462 N N . ASN A 1 177 ? -24.142 3.648 5.007 1.00 88.94 177 ASN A N 1
ATOM 1463 C CA . ASN A 1 177 ? -24.451 4.841 5.795 1.00 88.94 177 ASN A CA 1
ATOM 1464 C C . ASN A 1 177 ? -23.167 5.521 6.294 1.00 88.94 177 ASN A C 1
ATOM 1466 O O . ASN A 1 177 ? -22.980 6.711 6.060 1.00 88.94 177 ASN A O 1
ATOM 1470 N N . LYS A 1 178 ? -22.227 4.751 6.865 1.00 91.06 178 LYS A N 1
ATOM 1471 C CA . LYS A 1 178 ? -20.913 5.277 7.283 1.00 91.06 178 LYS A CA 1
ATOM 1472 C C . LYS A 1 178 ? -20.111 5.866 6.120 1.00 91.06 178 LYS A C 1
ATOM 1474 O O . LYS A 1 178 ? -19.390 6.833 6.318 1.00 91.06 178 LYS A O 1
ATOM 1479 N N . PHE A 1 179 ? -20.211 5.283 4.925 1.00 89.38 179 PHE A N 1
ATOM 1480 C CA . PHE A 1 179 ? -19.521 5.775 3.732 1.00 89.38 179 PHE A CA 1
ATOM 1481 C C . PHE A 1 179 ? -20.056 7.140 3.281 1.00 89.38 179 PHE A C 1
ATOM 1483 O O . PHE A 1 179 ? -19.266 7.992 2.899 1.00 89.38 179 PHE A O 1
ATOM 1490 N N . VAL A 1 180 ? -21.374 7.359 3.340 1.00 88.25 180 VAL A N 1
ATOM 1491 C CA . VAL A 1 180 ? -22.003 8.644 2.978 1.00 88.25 180 VAL A CA 1
ATOM 1492 C C . VAL A 1 180 ? -21.682 9.753 3.989 1.00 88.25 180 VAL A C 1
ATOM 1494 O O . VAL A 1 180 ? -21.684 10.926 3.629 1.00 88.25 180 VAL A O 1
ATOM 1497 N N . GLU A 1 181 ? -21.407 9.396 5.243 1.00 90.62 181 GLU A N 1
ATOM 1498 C CA . GLU A 1 181 ? -21.060 10.341 6.315 1.00 90.62 181 GLU A CA 1
ATOM 1499 C C . GLU A 1 181 ? -19.592 10.813 6.297 1.00 90.62 181 GLU A C 1
ATOM 1501 O O . GLU A 1 181 ? -19.262 11.763 7.009 1.00 90.62 181 GLU A O 1
ATOM 1506 N N . LYS A 1 182 ? -18.715 10.151 5.532 1.00 85.19 182 LYS A N 1
ATOM 1507 C CA . LYS A 1 182 ? -17.288 10.490 5.401 1.00 85.19 182 LYS A CA 1
ATOM 1508 C C . LYS A 1 182 ? -17.048 11.566 4.348 1.00 85.19 182 LYS A C 1
ATOM 1510 O O . LYS A 1 182 ? -16.253 12.483 4.652 1.00 85.19 182 LYS A O 1
#

Radius of gyration: 16.39 Å; chains: 1; bounding box: 45×36×45 Å

InterPro domains:
  IPR006477 Variant antigen yir/bir/cir [PF06022] (6-182)
  IPR006477 Variant antigen yir/bir/cir [TIGR01590] (18-182)

pLDDT: mean 89.47, std 7.73, range [58.0, 98.12]